Protein AF-A0A7S3SZ13-F1 (afdb_monomer_lite)

Radius of gyration: 24.88 Å; chains: 1; bounding box: 50×28×84 Å

pLDDT: mean 86.78, std 11.34, range [55.22, 98.06]

Structure (mmCIF, N/CA/C/O backbone):
data_AF-A0A7S3SZ13-F1
#
_entry.id   AF-A0A7S3SZ13-F1
#
loop_
_atom_site.group_PDB
_atom_site.id
_atom_site.type_symbol
_atom_site.label_atom_id
_atom_site.label_alt_id
_atom_site.label_comp_id
_atom_site.label_asym_id
_atom_site.label_entity_id
_atom_site.label_seq_id
_atom_site.pdbx_PDB_ins_code
_atom_site.Cartn_x
_atom_site.Cartn_y
_atom_site.Cartn_z
_atom_site.occupancy
_atom_site.B_iso_or_equiv
_atom_site.auth_seq_id
_atom_site.auth_comp_id
_atom_site.auth_asym_id
_atom_site.auth_atom_id
_atom_site.pdbx_PDB_model_num
ATOM 1 N N . ARG A 1 1 ? -14.659 -17.141 27.350 1.00 55.22 1 ARG A N 1
ATOM 2 C CA . ARG A 1 1 ? -16.017 -17.234 26.754 1.00 55.22 1 ARG A CA 1
ATOM 3 C C . ARG A 1 1 ? -16.593 -15.845 26.481 1.00 55.22 1 ARG A C 1
ATOM 5 O O . ARG A 1 1 ? -16.860 -15.577 25.324 1.00 55.22 1 ARG A O 1
ATOM 12 N N . ILE A 1 2 ? -16.650 -14.942 27.471 1.00 61.38 2 ILE A N 1
ATOM 13 C CA . ILE A 1 2 ? -17.098 -13.542 27.283 1.00 61.38 2 ILE A CA 1
ATOM 14 C C . ILE A 1 2 ? -16.251 -12.805 26.227 1.00 61.38 2 ILE A C 1
ATOM 16 O O . ILE A 1 2 ? -16.799 -12.402 25.212 1.00 61.38 2 ILE A O 1
ATOM 20 N N . MET A 1 3 ? -14.914 -12.786 26.357 1.00 68.88 3 MET A N 1
ATOM 21 C CA . MET A 1 3 ? -14.027 -12.167 25.346 1.00 68.88 3 MET A CA 1
ATOM 22 C C . MET A 1 3 ? -14.211 -12.717 23.921 1.00 68.88 3 MET A C 1
ATOM 24 O O . MET A 1 3 ? -14.056 -11.978 22.958 1.00 68.88 3 MET A O 1
ATOM 28 N N . LEU A 1 4 ? -14.554 -14.002 23.779 1.00 70.50 4 LEU A N 1
ATOM 29 C CA . LEU A 1 4 ? -14.712 -14.665 22.479 1.00 70.50 4 LEU A CA 1
ATOM 30 C C . LEU A 1 4 ? -16.060 -14.294 21.835 1.00 70.50 4 LEU A C 1
ATOM 32 O O . LEU A 1 4 ? -16.103 -14.002 20.646 1.00 70.50 4 LEU A O 1
ATOM 36 N N . ASN A 1 5 ? -17.130 -14.194 22.633 1.00 63.34 5 ASN A N 1
ATOM 37 C CA . ASN A 1 5 ? -18.426 -13.677 22.183 1.00 63.34 5 ASN A CA 1
ATOM 38 C C . ASN A 1 5 ? -18.353 -12.180 21.821 1.00 63.34 5 ASN A C 1
ATOM 40 O O . ASN A 1 5 ? -18.920 -11.774 20.809 1.00 63.34 5 ASN A O 1
ATOM 44 N N . SER A 1 6 ? -17.599 -11.376 22.579 1.00 63.09 6 SER A N 1
ATOM 45 C CA . SER A 1 6 ? -17.339 -9.960 22.264 1.00 63.09 6 SER A CA 1
ATOM 46 C C . SER A 1 6 ? -16.515 -9.784 20.977 1.00 63.09 6 SER A C 1
ATOM 48 O O . SER A 1 6 ? -16.775 -8.873 20.187 1.00 63.09 6 SER A O 1
ATOM 50 N N . LEU A 1 7 ? -15.559 -10.688 20.724 1.00 68.19 7 LEU A N 1
ATOM 51 C CA . LEU A 1 7 ? -14.802 -10.760 19.469 1.00 68.19 7 LEU A CA 1
ATOM 52 C C . LEU A 1 7 ? -15.724 -11.071 18.289 1.00 68.19 7 LEU A C 1
ATOM 54 O O . LEU A 1 7 ? -15.735 -10.316 17.320 1.00 68.19 7 LEU A O 1
ATOM 58 N N . LEU A 1 8 ? -16.542 -12.124 18.396 1.00 67.69 8 LEU A N 1
ATOM 59 C CA . LEU A 1 8 ? -17.483 -12.536 17.350 1.00 67.69 8 LEU A CA 1
ATOM 60 C C . LEU A 1 8 ? -18.484 -11.423 16.997 1.00 67.69 8 LEU A C 1
ATOM 62 O O . LEU A 1 8 ? -18.753 -11.206 15.818 1.00 67.69 8 LEU A O 1
ATOM 66 N N . GLY A 1 9 ? -18.961 -10.657 17.985 1.00 68.31 9 GLY A N 1
ATOM 67 C CA . GLY A 1 9 ? -19.819 -9.488 17.749 1.00 68.31 9 GLY A CA 1
ATOM 68 C C . GLY A 1 9 ? -19.130 -8.343 16.989 1.00 68.31 9 GLY A C 1
ATOM 69 O O . GLY A 1 9 ? -19.782 -7.590 16.267 1.00 68.31 9 GLY A O 1
ATOM 70 N N . SER A 1 10 ? -17.804 -8.232 17.094 1.00 70.44 10 SER A N 1
ATOM 71 C CA . SER A 1 10 ? -17.006 -7.174 16.454 1.00 70.44 10 SER A CA 1
ATOM 72 C C . SER A 1 10 ? -16.482 -7.552 15.060 1.00 70.44 10 SER A C 1
ATOM 74 O O . SER A 1 10 ? -16.081 -6.666 14.296 1.00 70.44 10 SER A O 1
ATOM 76 N N . ILE A 1 11 ? -16.520 -8.840 14.690 1.00 73.44 11 ILE A N 1
ATOM 77 C CA . ILE A 1 11 ? -16.042 -9.344 13.390 1.00 73.44 11 ILE A CA 1
ATOM 78 C C . ILE A 1 11 ? -16.759 -8.668 12.224 1.00 73.44 11 ILE A C 1
ATOM 80 O O . ILE A 1 11 ? -16.106 -8.303 11.253 1.00 73.44 11 ILE A O 1
ATOM 84 N N . SER A 1 12 ? -18.068 -8.426 12.321 1.00 74.94 12 SER A N 1
ATOM 85 C CA . SER A 1 12 ? -18.824 -7.771 11.245 1.00 74.94 12 SER A CA 1
ATOM 86 C C . SER A 1 12 ? -18.283 -6.373 10.935 1.00 74.94 12 SER A C 1
ATOM 88 O O . SER A 1 12 ? -18.156 -5.998 9.776 1.00 74.94 12 SER A O 1
ATOM 90 N N . SER A 1 13 ? -17.899 -5.605 11.959 1.00 74.81 13 SER A N 1
ATOM 91 C CA . SER A 1 13 ? -17.266 -4.298 11.752 1.00 74.81 13 SER A CA 1
ATOM 92 C C . SER A 1 13 ? -15.817 -4.384 11.283 1.00 74.81 13 SER A C 1
ATOM 94 O O . SER A 1 13 ? -15.406 -3.577 10.454 1.00 74.81 13 SER A O 1
ATOM 96 N N . LEU A 1 14 ? -15.059 -5.373 11.765 1.00 76.38 14 LEU A N 1
ATOM 97 C CA . LEU A 1 14 ? -13.701 -5.648 11.292 1.00 76.38 14 LEU A CA 1
ATOM 98 C C . LEU A 1 14 ? -13.700 -6.010 9.807 1.00 76.38 14 LEU A C 1
ATOM 100 O O . LEU A 1 14 ? -12.850 -5.539 9.061 1.00 76.38 14 LEU A O 1
ATOM 104 N N . PHE A 1 15 ? -14.681 -6.794 9.375 1.00 83.06 15 PHE A N 1
ATOM 105 C CA . PHE A 1 15 ? -14.831 -7.213 7.993 1.00 83.06 15 PHE A CA 1
ATOM 106 C C . PHE A 1 15 ? -15.007 -6.016 7.051 1.00 83.06 15 PHE A C 1
ATOM 108 O O . PHE A 1 15 ? -14.262 -5.888 6.082 1.00 83.06 15 PHE A O 1
ATOM 115 N N . TRP A 1 16 ? -15.910 -5.082 7.371 1.00 87.06 16 TRP A N 1
ATOM 116 C CA . TRP A 1 16 ? -16.094 -3.863 6.571 1.00 87.06 16 TRP A CA 1
ATOM 117 C C . TRP A 1 16 ? -14.856 -2.963 6.555 1.00 87.06 16 TRP A C 1
ATOM 119 O O . TRP A 1 16 ? -14.501 -2.415 5.512 1.00 87.06 16 TRP A O 1
ATOM 129 N N . SER A 1 17 ? -14.161 -2.857 7.686 1.00 84.00 17 SER A N 1
ATOM 130 C CA . SER A 1 17 ? -12.892 -2.137 7.783 1.00 84.00 17 SER A CA 1
ATOM 131 C C . SER A 1 17 ? -11.794 -2.747 6.901 1.00 84.00 17 SER A C 1
ATOM 133 O O . SER A 1 17 ? -11.081 -2.018 6.212 1.00 84.00 17 SER A O 1
ATOM 135 N N . ILE A 1 18 ? -11.678 -4.079 6.872 1.00 86.38 18 ILE A N 1
ATOM 136 C CA . ILE A 1 18 ? -10.745 -4.793 5.989 1.00 86.38 18 ILE A CA 1
ATOM 137 C C . ILE A 1 18 ? -11.118 -4.571 4.521 1.00 86.38 18 ILE A C 1
ATOM 139 O O . ILE A 1 18 ? -10.230 -4.333 3.707 1.00 86.38 18 ILE A O 1
ATOM 143 N N . ILE A 1 19 ? -12.410 -4.598 4.174 1.00 91.12 19 ILE A N 1
ATOM 144 C CA . ILE A 1 19 ? -12.868 -4.300 2.809 1.00 91.12 19 ILE A CA 1
ATOM 145 C C . ILE A 1 19 ? -12.452 -2.886 2.396 1.00 91.12 19 ILE A C 1
ATOM 147 O O . ILE A 1 19 ? -11.912 -2.707 1.307 1.00 91.12 19 ILE A O 1
ATOM 151 N N . MET A 1 20 ? -12.656 -1.884 3.256 1.00 89.81 20 MET A N 1
ATOM 152 C CA . MET A 1 20 ? -12.212 -0.515 2.973 1.00 89.81 20 MET A CA 1
ATOM 153 C C . MET A 1 20 ? -10.697 -0.430 2.762 1.00 89.81 20 MET A C 1
ATOM 155 O O . MET A 1 20 ? -10.251 0.226 1.823 1.00 89.81 20 MET A O 1
ATOM 159 N N . LEU A 1 21 ? -9.908 -1.125 3.586 1.00 90.56 21 LEU A N 1
ATOM 160 C CA . LEU A 1 21 ? -8.456 -1.188 3.418 1.00 90.56 21 LEU A CA 1
ATOM 161 C C . LEU A 1 21 ? -8.071 -1.837 2.078 1.00 90.56 21 LEU A C 1
ATOM 163 O O . LEU A 1 21 ? -7.251 -1.292 1.341 1.00 90.56 21 LEU A O 1
ATOM 167 N N . ALA A 1 22 ? -8.709 -2.957 1.730 1.00 92.38 22 ALA A N 1
ATOM 168 C CA . ALA A 1 22 ? -8.484 -3.660 0.471 1.00 92.38 22 ALA A CA 1
ATOM 169 C C . ALA A 1 22 ? -8.830 -2.789 -0.747 1.00 92.38 22 ALA A C 1
ATOM 171 O O . ALA A 1 22 ? -8.086 -2.787 -1.725 1.00 92.38 22 ALA A O 1
ATOM 172 N N . LEU A 1 23 ? -9.908 -2.000 -0.677 1.00 94.81 23 LEU A N 1
ATOM 173 C CA . LEU A 1 23 ? -10.277 -1.050 -1.731 1.00 94.81 23 LEU A CA 1
ATOM 174 C C . LEU A 1 23 ? -9.222 0.041 -1.920 1.00 94.81 23 LEU A C 1
ATOM 176 O O . LEU A 1 23 ? -8.894 0.382 -3.053 1.00 94.81 23 LEU A O 1
ATOM 180 N N . ILE A 1 24 ? -8.656 0.569 -0.835 1.00 93.94 24 ILE A N 1
ATOM 181 C CA . ILE A 1 24 ? -7.588 1.567 -0.940 1.00 93.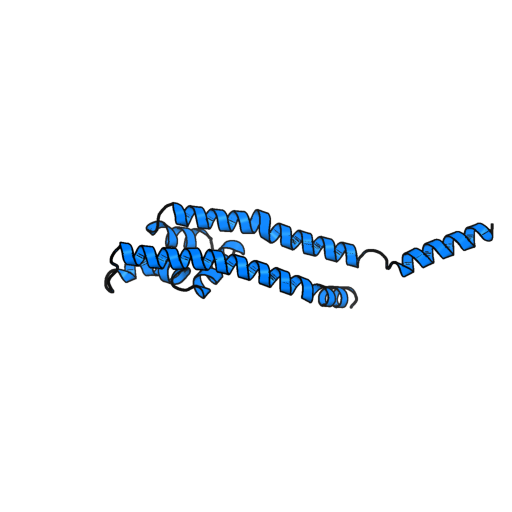94 24 ILE A CA 1
ATOM 182 C C . ILE A 1 24 ? -6.354 0.948 -1.598 1.00 93.94 24 ILE A C 1
ATOM 184 O O . ILE A 1 24 ? -5.779 1.542 -2.508 1.00 93.94 24 ILE A O 1
ATOM 188 N N . PHE A 1 25 ? -5.982 -0.268 -1.203 1.00 96.12 25 PHE A N 1
ATOM 189 C CA . PHE A 1 25 ? -4.825 -0.954 -1.779 1.00 96.12 25 PHE A CA 1
ATOM 190 C C . PHE A 1 25 ? -5.059 -1.253 -3.261 1.00 96.12 25 PHE A C 1
ATOM 192 O O . PHE A 1 25 ? -4.151 -1.085 -4.069 1.00 96.12 25 PHE A O 1
ATOM 199 N N . TYR A 1 26 ? -6.289 -1.617 -3.628 1.00 97.31 26 TYR A N 1
ATOM 200 C CA . TYR A 1 26 ? -6.715 -1.798 -5.012 1.00 97.31 26 TYR A CA 1
ATOM 201 C C . TYR A 1 26 ? -6.588 -0.516 -5.841 1.00 97.31 26 TYR A C 1
ATOM 203 O O . TYR A 1 26 ? -6.039 -0.564 -6.938 1.00 97.31 26 TYR A O 1
ATOM 211 N N . ILE A 1 27 ? -7.017 0.637 -5.314 1.00 97.44 27 ILE A N 1
ATOM 212 C CA . ILE A 1 27 ? -6.903 1.927 -6.012 1.00 97.44 27 ILE A CA 1
ATOM 213 C C . ILE A 1 27 ? -5.435 2.276 -6.281 1.00 97.44 27 ILE A C 1
ATOM 215 O O . ILE A 1 27 ? -5.081 2.587 -7.416 1.00 97.44 27 ILE A O 1
ATOM 219 N N . PHE A 1 28 ? -4.563 2.190 -5.272 1.00 97.38 28 PHE A N 1
ATOM 220 C CA . PHE A 1 28 ? -3.132 2.446 -5.475 1.00 97.38 28 PHE A CA 1
ATOM 221 C C . PHE A 1 28 ? -2.496 1.412 -6.411 1.00 97.38 28 PHE A C 1
ATOM 223 O O . PHE A 1 28 ? -1.735 1.783 -7.302 1.00 97.38 28 PHE A O 1
ATOM 230 N N . GLY A 1 29 ? -2.847 0.132 -6.262 1.00 98.00 29 GLY A N 1
ATOM 231 C CA . GLY A 1 29 ? -2.381 -0.942 -7.137 1.00 98.00 29 GLY A CA 1
ATOM 232 C C . GLY A 1 29 ? -2.737 -0.690 -8.602 1.00 98.00 29 GLY A C 1
ATOM 233 O O . GLY A 1 29 ? -1.873 -0.810 -9.466 1.00 98.00 29 GLY A O 1
ATOM 234 N N . LEU A 1 30 ? -3.970 -0.255 -8.882 1.00 98.06 30 LEU A N 1
ATOM 235 C CA . LEU A 1 30 ? -4.398 0.146 -10.224 1.00 98.06 30 LEU A CA 1
ATOM 236 C C . LEU A 1 30 ? -3.568 1.304 -10.779 1.00 98.06 30 LEU A C 1
ATOM 238 O O . LEU A 1 30 ? -3.159 1.243 -11.936 1.00 98.06 30 LEU A O 1
ATOM 242 N N . VAL A 1 31 ? -3.295 2.334 -9.972 1.00 98.00 31 VAL A N 1
ATOM 243 C CA . VAL A 1 31 ? -2.475 3.479 -10.400 1.00 98.00 31 VAL A CA 1
ATOM 244 C C . VAL A 1 31 ? -1.072 3.025 -10.808 1.00 98.00 31 VAL A C 1
ATOM 246 O O . VAL A 1 31 ? -0.581 3.450 -11.854 1.00 98.00 31 VAL A O 1
ATOM 249 N N . PHE A 1 32 ? -0.442 2.130 -10.040 1.00 97.94 32 PHE A N 1
ATOM 250 C CA . PHE A 1 32 ? 0.867 1.581 -10.405 1.00 97.94 32 PHE A CA 1
ATOM 251 C C . PHE A 1 32 ? 0.808 0.739 -11.678 1.00 97.94 32 PHE A C 1
ATOM 253 O O . PHE A 1 32 ? 1.593 0.987 -12.586 1.00 97.94 32 PHE A O 1
ATOM 260 N N . VAL A 1 33 ? -0.141 -0.195 -11.792 1.00 97.75 33 VAL A N 1
ATOM 261 C CA . VAL A 1 33 ? -0.277 -1.057 -12.982 1.00 97.75 33 VAL A CA 1
ATOM 262 C C . VAL A 1 33 ? -0.543 -0.235 -14.240 1.00 97.75 33 VAL A C 1
ATOM 264 O O . VAL A 1 33 ? 0.064 -0.474 -15.283 1.00 97.75 33 VAL A O 1
ATOM 267 N N . GLN A 1 34 ? -1.413 0.771 -14.153 1.00 96.94 34 GLN A N 1
ATOM 268 C CA . GLN A 1 34 ? -1.666 1.681 -15.266 1.00 96.94 34 GLN A CA 1
ATOM 269 C C . GLN A 1 34 ? -0.415 2.500 -15.608 1.00 96.94 34 GLN A C 1
ATOM 271 O O . GLN A 1 34 ? -0.120 2.718 -16.784 1.00 96.94 34 GLN A O 1
ATOM 276 N N . GLY A 1 35 ? 0.347 2.916 -14.596 1.00 95.94 35 GLY A N 1
ATOM 277 C CA . GLY A 1 35 ? 1.647 3.546 -14.779 1.00 95.94 35 GLY A CA 1
ATOM 278 C C . GLY A 1 35 ? 2.633 2.651 -15.526 1.00 95.94 35 GLY A C 1
ATOM 279 O O . GLY A 1 35 ? 3.259 3.114 -16.476 1.00 95.94 35 GLY A O 1
ATOM 280 N N . VAL A 1 36 ? 2.734 1.375 -15.141 1.00 95.31 36 VAL A N 1
ATOM 281 C CA . VAL A 1 36 ? 3.604 0.378 -15.783 1.00 95.31 36 VAL A CA 1
ATOM 282 C C . VAL A 1 36 ? 3.199 0.171 -17.234 1.00 95.31 36 VAL A C 1
ATOM 284 O O . VAL A 1 36 ? 4.045 0.247 -18.120 1.00 95.31 36 VAL A O 1
ATOM 287 N N . ALA A 1 37 ? 1.904 -0.013 -17.498 1.00 93.62 37 ALA A N 1
ATOM 288 C CA . ALA A 1 37 ? 1.395 -0.165 -18.857 1.00 93.62 37 ALA A CA 1
ATOM 289 C C . ALA A 1 37 ? 1.768 1.042 -19.736 1.00 93.62 37 ALA A C 1
ATOM 291 O O . ALA A 1 37 ? 2.293 0.873 -20.835 1.00 93.62 37 ALA A O 1
ATOM 292 N N . ASN A 1 38 ? 1.567 2.264 -19.233 1.00 93.94 38 ASN A N 1
ATOM 293 C CA . ASN A 1 38 ? 1.922 3.487 -19.954 1.00 93.94 38 ASN A CA 1
ATOM 294 C C . ASN A 1 38 ? 3.436 3.632 -20.168 1.00 93.94 38 ASN A C 1
ATOM 296 O O . ASN A 1 38 ? 3.865 4.078 -21.232 1.00 93.94 38 ASN A O 1
ATOM 300 N N . PHE A 1 39 ? 4.240 3.268 -19.167 1.00 92.62 39 PHE A N 1
ATOM 301 C CA . PHE A 1 39 ? 5.698 3.296 -19.239 1.00 92.62 39 PHE A CA 1
ATOM 302 C C . PHE A 1 39 ? 6.219 2.353 -20.333 1.00 92.62 39 PHE A C 1
ATOM 304 O O . PHE A 1 39 ? 6.957 2.793 -21.212 1.00 92.62 39 PHE A O 1
ATOM 311 N N . LEU A 1 40 ? 5.747 1.103 -20.354 1.00 90.50 40 LEU A N 1
ATOM 312 C CA . LEU A 1 40 ? 6.156 0.104 -21.348 1.00 90.50 40 LEU A CA 1
ATOM 313 C C . LEU A 1 40 ? 5.756 0.494 -22.777 1.00 90.50 40 LEU A C 1
ATOM 315 O O . LEU A 1 40 ? 6.529 0.289 -23.711 1.00 90.50 40 LEU A O 1
ATOM 319 N N . ILE A 1 41 ? 4.573 1.096 -22.950 1.00 90.25 41 ILE A N 1
ATOM 320 C CA . ILE A 1 41 ? 4.129 1.625 -24.249 1.00 90.25 41 ILE A CA 1
ATOM 321 C C . ILE A 1 41 ? 5.061 2.747 -24.724 1.00 90.25 41 ILE A C 1
ATOM 323 O O . ILE A 1 41 ? 5.405 2.799 -25.903 1.00 90.25 41 ILE A O 1
ATOM 327 N N . LYS A 1 42 ? 5.469 3.649 -23.822 1.00 88.88 42 LYS A N 1
ATOM 328 C CA . LYS A 1 42 ? 6.306 4.808 -24.157 1.00 88.88 42 LYS A CA 1
ATOM 329 C C . LYS A 1 42 ? 7.738 4.416 -24.527 1.00 88.88 42 LYS A C 1
ATOM 331 O O . LYS A 1 42 ? 8.280 4.993 -25.464 1.00 88.88 42 LYS A O 1
ATOM 336 N N . GLU A 1 43 ? 8.323 3.456 -23.817 1.00 85.44 43 GLU A N 1
ATOM 337 C CA . GLU A 1 43 ? 9.668 2.934 -24.110 1.00 85.44 43 GLU A CA 1
ATOM 338 C C . GLU A 1 43 ? 9.699 2.033 -25.358 1.00 85.44 43 GLU A C 1
ATOM 340 O O . GLU A 1 43 ? 10.766 1.653 -25.828 1.00 85.44 43 GLU A O 1
ATOM 345 N N . GLY A 1 44 ? 8.538 1.697 -25.936 1.00 79.38 44 GLY A N 1
ATOM 346 C CA . GLY A 1 44 ? 8.468 0.818 -27.102 1.00 79.38 44 GLY A CA 1
ATOM 347 C C . GLY A 1 44 ? 8.948 -0.597 -26.786 1.00 79.38 44 GLY A C 1
ATOM 348 O O . GLY A 1 44 ? 9.558 -1.237 -27.642 1.00 79.38 44 GLY A O 1
ATOM 349 N N . ALA A 1 45 ? 8.698 -1.067 -25.557 1.00 71.69 45 ALA A N 1
ATOM 350 C CA . ALA A 1 45 ? 9.204 -2.341 -25.068 1.00 71.69 45 ALA A CA 1
ATOM 351 C C . ALA A 1 45 ? 8.822 -3.488 -26.021 1.00 71.69 45 ALA A C 1
ATOM 353 O O . ALA A 1 45 ? 7.645 -3.744 -26.285 1.00 71.69 45 ALA A O 1
ATOM 354 N N . THR A 1 46 ? 9.835 -4.181 -26.541 1.00 68.50 46 THR A N 1
ATOM 355 C CA . THR A 1 46 ? 9.675 -5.382 -27.371 1.00 68.50 46 THR A CA 1
ATOM 356 C C . THR A 1 46 ? 9.976 -6.615 -26.528 1.00 68.50 46 THR A C 1
ATOM 358 O O . THR A 1 46 ? 10.555 -6.496 -25.453 1.00 68.50 46 THR A O 1
ATOM 361 N N . HIS A 1 47 ? 9.625 -7.816 -26.999 1.00 61.31 47 HIS A N 1
ATOM 362 C CA . HIS A 1 47 ? 9.894 -9.064 -26.267 1.00 61.31 47 HIS A CA 1
ATOM 363 C C . HIS A 1 47 ? 11.365 -9.246 -25.835 1.00 61.31 47 HIS A C 1
ATOM 365 O O . HIS A 1 47 ? 11.606 -9.962 -24.868 1.00 61.31 47 HIS A O 1
ATOM 371 N N . GLU A 1 48 ? 12.326 -8.591 -26.497 1.00 58.75 48 GLU A N 1
ATOM 372 C CA . GLU A 1 48 ? 13.752 -8.641 -26.145 1.00 58.75 48 GLU A CA 1
ATOM 373 C C . GLU A 1 48 ? 14.128 -7.735 -24.957 1.00 58.75 48 GLU A C 1
ATOM 375 O O . GLU A 1 48 ? 15.052 -8.067 -24.221 1.00 58.75 48 GLU A O 1
ATOM 380 N N . THR A 1 49 ? 13.397 -6.640 -24.713 1.00 64.94 49 THR A N 1
ATOM 381 C CA . THR A 1 49 ? 13.668 -5.688 -23.614 1.00 64.94 49 THR A CA 1
ATOM 382 C C . THR A 1 49 ? 12.810 -5.944 -22.374 1.00 64.94 49 THR A C 1
ATOM 384 O O . THR A 1 49 ? 13.017 -5.318 -21.340 1.00 64.94 49 THR A O 1
ATOM 387 N N . VAL A 1 50 ? 11.843 -6.871 -22.439 1.00 64.19 50 VAL A N 1
ATOM 388 C CA . VAL A 1 50 ? 10.972 -7.217 -21.295 1.00 64.19 50 VAL A CA 1
ATOM 389 C C . VAL A 1 50 ? 11.784 -7.704 -20.091 1.00 64.19 50 VAL A C 1
ATOM 391 O O . VAL A 1 50 ? 11.437 -7.356 -18.966 1.00 64.19 50 VAL A O 1
ATOM 394 N N . GLY A 1 51 ? 12.894 -8.413 -20.332 1.00 71.31 51 GLY A N 1
ATOM 395 C CA . GLY A 1 51 ? 13.781 -8.904 -19.272 1.00 71.31 51 GLY A CA 1
ATOM 396 C C . GLY A 1 51 ? 14.418 -7.798 -18.422 1.00 71.31 51 GLY A C 1
ATOM 397 O O . GLY A 1 51 ? 14.765 -8.035 -17.269 1.00 71.31 51 GLY A O 1
ATOM 398 N N . GLU A 1 52 ? 14.526 -6.570 -18.943 1.00 79.75 52 GLU A N 1
ATOM 399 C CA . GLU A 1 52 ? 15.036 -5.417 -18.183 1.00 79.75 52 GLU A CA 1
ATOM 400 C C . GLU A 1 52 ? 14.040 -4.933 -17.115 1.00 79.75 52 GLU A C 1
ATOM 402 O O . GLU A 1 52 ? 14.427 -4.263 -16.159 1.00 79.75 52 GLU A O 1
ATOM 407 N N . TYR A 1 53 ? 12.761 -5.301 -17.250 1.00 88.25 53 TYR A N 1
ATOM 408 C CA . TYR A 1 53 ? 11.669 -4.888 -16.368 1.00 88.25 53 TYR A CA 1
ATOM 409 C C . TYR A 1 53 ? 10.997 -6.072 -15.661 1.00 88.25 53 TYR A C 1
ATOM 411 O O . TYR A 1 53 ? 9.865 -5.942 -15.187 1.00 88.25 53 TYR A O 1
ATOM 419 N N . ASP A 1 54 ? 11.674 -7.219 -15.562 1.00 90.38 54 ASP A N 1
ATOM 420 C CA . ASP A 1 54 ? 11.119 -8.431 -14.950 1.00 90.38 54 ASP A CA 1
ATOM 421 C C . ASP A 1 54 ? 10.683 -8.197 -13.497 1.00 90.38 54 ASP A C 1
ATOM 423 O O . ASP A 1 54 ? 9.589 -8.606 -13.111 1.00 90.38 54 ASP A O 1
ATOM 427 N N . GLU A 1 55 ? 11.479 -7.479 -12.698 1.00 92.19 55 GLU A N 1
ATOM 428 C CA . GLU A 1 55 ? 11.120 -7.145 -11.312 1.00 92.19 55 GLU A CA 1
ATOM 429 C C . GLU A 1 55 ? 9.912 -6.201 -11.243 1.00 92.19 55 GLU A C 1
ATOM 431 O O . GLU A 1 55 ? 8.990 -6.403 -10.444 1.00 92.19 55 GLU A O 1
ATOM 436 N N . LEU A 1 56 ? 9.864 -5.206 -12.134 1.00 94.69 56 LEU A N 1
ATOM 437 C CA . LEU A 1 56 ? 8.734 -4.288 -12.237 1.00 94.69 56 LEU A CA 1
ATOM 438 C C . LEU A 1 56 ? 7.445 -5.042 -12.588 1.00 94.69 56 LEU A C 1
ATOM 440 O O . LEU A 1 56 ? 6.409 -4.829 -11.960 1.00 94.69 56 LEU A O 1
ATOM 444 N N . LEU A 1 57 ? 7.501 -5.960 -13.552 1.00 94.38 57 LEU A N 1
ATOM 445 C CA . LEU A 1 57 ? 6.366 -6.781 -13.977 1.00 94.38 57 LEU A CA 1
ATOM 446 C C . LEU A 1 57 ? 5.986 -7.853 -12.946 1.00 94.38 57 LEU A C 1
ATOM 448 O O . LEU A 1 57 ? 4.803 -8.181 -12.798 1.00 94.38 57 LEU A O 1
ATOM 452 N N . ALA A 1 58 ? 6.957 -8.381 -12.202 1.00 95.31 58 ALA A N 1
ATOM 453 C CA . ALA A 1 58 ? 6.717 -9.328 -11.122 1.00 95.31 58 ALA A CA 1
ATOM 454 C C . ALA A 1 58 ? 5.871 -8.697 -10.009 1.00 95.31 58 ALA A C 1
ATOM 456 O O . ALA A 1 58 ? 4.953 -9.344 -9.501 1.00 95.31 58 ALA A O 1
ATOM 457 N N . HIS A 1 59 ? 6.126 -7.429 -9.681 1.00 96.88 59 HIS A N 1
ATOM 458 C CA . HIS A 1 59 ? 5.437 -6.727 -8.599 1.00 96.88 59 HIS A CA 1
ATOM 459 C C . HIS A 1 59 ? 4.220 -5.919 -9.054 1.00 96.88 59 HIS A C 1
ATOM 461 O O . HIS A 1 59 ? 3.194 -5.932 -8.378 1.00 96.88 59 HIS A O 1
ATOM 467 N N . PHE A 1 60 ? 4.300 -5.257 -10.207 1.00 97.19 60 PHE A N 1
ATOM 468 C CA . PHE A 1 60 ? 3.322 -4.267 -10.671 1.00 97.19 60 PHE A CA 1
ATOM 469 C C . PHE A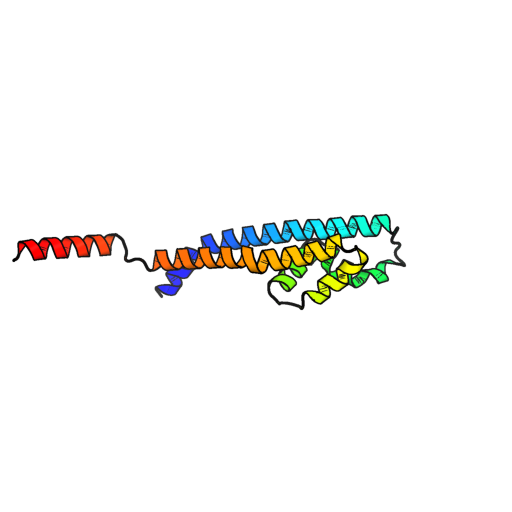 1 60 ? 2.789 -4.539 -12.086 1.00 97.19 60 PHE A C 1
ATOM 471 O O . PHE A 1 60 ? 2.123 -3.686 -12.666 1.00 97.19 60 PHE A O 1
ATOM 478 N N . GLY A 1 61 ? 3.034 -5.728 -12.649 1.00 94.56 61 GLY A N 1
ATOM 479 C CA . GLY A 1 61 ? 2.515 -6.105 -13.971 1.00 94.56 61 GLY A CA 1
ATOM 480 C C . GLY A 1 61 ? 1.038 -6.520 -13.981 1.00 94.56 61 GLY A C 1
ATOM 481 O O . GLY A 1 61 ? 0.398 -6.491 -15.027 1.00 94.56 61 GLY A O 1
ATOM 482 N N . GLN A 1 62 ? 0.481 -6.908 -12.830 1.00 95.75 62 GLN A N 1
ATOM 483 C CA . GLN A 1 62 ? -0.928 -7.288 -12.672 1.00 95.75 62 GLN A CA 1
ATOM 484 C C . GLN A 1 62 ? -1.498 -6.668 -11.399 1.00 95.75 62 GLN A C 1
ATOM 486 O O . GLN A 1 62 ? -0.772 -6.441 -10.428 1.00 95.75 62 GLN A O 1
ATOM 491 N N . VAL A 1 63 ? -2.804 -6.400 -11.393 1.00 97.06 63 VAL A N 1
ATOM 492 C CA . VAL A 1 63 ? -3.457 -5.678 -10.292 1.00 97.06 63 VAL A CA 1
ATOM 493 C C . VAL A 1 63 ? -3.410 -6.473 -8.998 1.00 97.06 63 VAL A C 1
ATOM 495 O O . VAL A 1 63 ? -3.092 -5.898 -7.959 1.00 97.06 63 VAL A O 1
ATOM 498 N N . GLU A 1 64 ? -3.636 -7.788 -9.031 1.00 96.56 64 GLU A N 1
ATOM 499 C CA . GLU A 1 64 ? -3.543 -8.597 -7.815 1.00 96.56 64 GLU A CA 1
ATOM 500 C C . GLU A 1 64 ? -2.119 -8.622 -7.243 1.00 96.56 64 GLU A C 1
ATOM 502 O O . GLU A 1 64 ? -1.943 -8.522 -6.027 1.00 96.56 64 GLU A O 1
ATOM 507 N N . ARG A 1 65 ? -1.096 -8.658 -8.108 1.00 96.94 65 ARG A N 1
ATOM 508 C CA . ARG A 1 65 ? 0.317 -8.610 -7.696 1.00 96.94 65 ARG A CA 1
ATOM 509 C C . ARG A 1 65 ? 0.695 -7.254 -7.115 1.00 96.94 65 ARG A C 1
ATOM 511 O O . ARG A 1 65 ? 1.392 -7.212 -6.102 1.00 96.94 65 ARG A O 1
ATOM 518 N N . ALA A 1 66 ? 0.189 -6.168 -7.697 1.00 98.00 66 ALA A N 1
ATOM 519 C CA . ALA A 1 66 ? 0.413 -4.819 -7.192 1.00 98.00 66 ALA A CA 1
ATOM 520 C C . ALA A 1 66 ? -0.209 -4.655 -5.802 1.00 98.00 66 ALA A C 1
ATOM 522 O O . ALA A 1 66 ? 0.468 -4.231 -4.870 1.00 98.00 66 ALA A O 1
ATOM 523 N N . VAL A 1 67 ? -1.465 -5.077 -5.626 1.00 97.88 67 VAL A N 1
ATOM 524 C CA . VAL A 1 67 ? -2.143 -5.069 -4.320 1.00 97.88 67 VAL A CA 1
ATOM 525 C C . VAL A 1 67 ? -1.371 -5.893 -3.290 1.00 97.88 67 VAL A C 1
ATOM 527 O O . VAL A 1 67 ? -1.172 -5.436 -2.164 1.00 97.88 67 VAL A O 1
ATOM 530 N N . PHE A 1 68 ? -0.895 -7.081 -3.668 1.00 97.31 68 PHE A N 1
ATOM 531 C CA . PHE A 1 68 ? -0.121 -7.936 -2.771 1.00 97.31 68 PHE A CA 1
ATOM 532 C C . PHE A 1 68 ? 1.244 -7.328 -2.415 1.00 97.31 68 PHE A C 1
ATOM 534 O O . PHE A 1 68 ? 1.645 -7.355 -1.253 1.00 97.31 68 PHE A O 1
ATOM 541 N N . SER A 1 69 ? 1.927 -6.707 -3.377 1.00 97.69 69 SER A N 1
ATOM 542 C CA . SER A 1 69 ? 3.196 -5.997 -3.167 1.00 97.69 69 SER A CA 1
ATOM 543 C C . SER A 1 69 ? 3.030 -4.813 -2.215 1.00 97.69 69 SER A C 1
ATOM 545 O O . SER A 1 69 ? 3.787 -4.675 -1.256 1.00 97.69 69 SER A O 1
ATOM 547 N N . LEU A 1 70 ? 1.979 -4.012 -2.403 1.00 97.56 70 LEU A N 1
ATOM 548 C CA . LEU A 1 70 ? 1.625 -2.916 -1.500 1.00 97.56 70 LEU A CA 1
ATOM 549 C C . LEU A 1 70 ? 1.277 -3.422 -0.093 1.00 97.56 70 LEU A C 1
ATOM 551 O O . LEU A 1 70 ? 1.692 -2.822 0.900 1.00 97.56 70 LEU A O 1
ATOM 555 N N . TYR A 1 71 ? 0.576 -4.554 0.008 1.00 96.06 71 TYR A N 1
ATOM 556 C CA . TYR A 1 71 ? 0.296 -5.194 1.290 1.00 96.06 71 TYR A CA 1
ATOM 557 C C . TYR A 1 71 ? 1.569 -5.656 1.999 1.00 96.06 71 TYR A C 1
ATOM 559 O O . TYR A 1 71 ? 1.750 -5.340 3.177 1.00 96.06 71 TYR A O 1
ATOM 567 N N . MET A 1 72 ? 2.480 -6.332 1.294 1.00 97.00 72 MET A N 1
ATOM 568 C CA . MET A 1 72 ? 3.780 -6.741 1.833 1.00 97.00 72 MET A CA 1
ATOM 569 C C . MET A 1 72 ? 4.612 -5.539 2.287 1.00 97.00 72 MET A C 1
ATOM 571 O O . MET A 1 72 ? 5.154 -5.569 3.391 1.00 97.00 72 MET A O 1
ATOM 575 N N . ALA A 1 73 ? 4.667 -4.470 1.487 1.00 96.25 73 ALA A N 1
ATOM 576 C CA . ALA A 1 73 ? 5.382 -3.243 1.832 1.00 96.2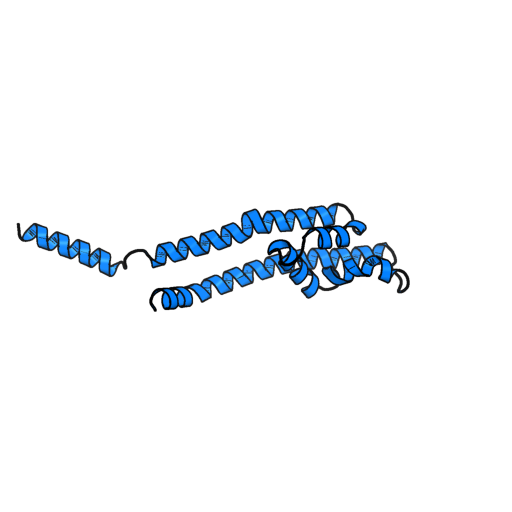5 73 ALA A CA 1
ATOM 577 C C . ALA A 1 73 ? 4.803 -2.568 3.086 1.00 96.25 73 ALA A C 1
ATOM 579 O O . ALA A 1 73 ? 5.545 -2.111 3.952 1.00 96.25 73 ALA A O 1
ATOM 580 N N . CYS A 1 74 ? 3.472 -2.521 3.203 1.00 94.75 74 CYS A N 1
ATOM 581 C CA . CYS A 1 74 ? 2.795 -1.884 4.328 1.00 94.75 74 CYS A CA 1
ATOM 582 C C . CYS A 1 74 ? 2.932 -2.684 5.631 1.00 94.75 74 CYS A C 1
ATOM 584 O O . CYS A 1 74 ? 3.094 -2.087 6.696 1.00 94.75 74 CYS A O 1
ATOM 586 N N . THR A 1 75 ? 2.830 -4.013 5.558 1.00 92.25 75 THR A N 1
ATOM 587 C CA . THR A 1 75 ? 2.779 -4.904 6.732 1.00 92.25 75 THR A CA 1
ATOM 588 C C . THR A 1 75 ? 4.141 -5.453 7.156 1.00 92.25 75 THR A C 1
ATOM 590 O O . THR A 1 75 ? 4.232 -6.113 8.187 1.00 92.25 75 THR A O 1
ATOM 593 N N . GLY A 1 76 ? 5.204 -5.178 6.392 1.00 90.94 76 GLY A N 1
ATOM 594 C CA . GLY A 1 76 ? 6.543 -5.710 6.656 1.00 90.94 76 GLY A CA 1
ATOM 595 C C . GLY A 1 76 ? 6.740 -7.153 6.184 1.00 90.94 76 GLY A C 1
ATOM 596 O O . GLY A 1 76 ? 7.654 -7.824 6.653 1.00 90.94 76 GLY A O 1
ATOM 597 N N . GLY A 1 77 ? 5.907 -7.639 5.257 1.00 94.81 77 GLY A N 1
ATOM 598 C CA . GLY A 1 77 ? 6.079 -8.954 4.629 1.00 94.81 77 GLY A CA 1
ATOM 599 C C . GLY A 1 77 ? 7.329 -9.043 3.744 1.00 94.81 77 GLY A C 1
ATOM 600 O O . GLY A 1 77 ? 7.884 -10.124 3.572 1.00 94.81 77 GLY A O 1
ATOM 601 N N . ASN A 1 78 ? 7.794 -7.908 3.214 1.00 95.56 78 ASN A N 1
ATOM 602 C CA . ASN A 1 78 ? 9.105 -7.760 2.586 1.00 95.56 78 ASN A CA 1
ATOM 603 C C . ASN 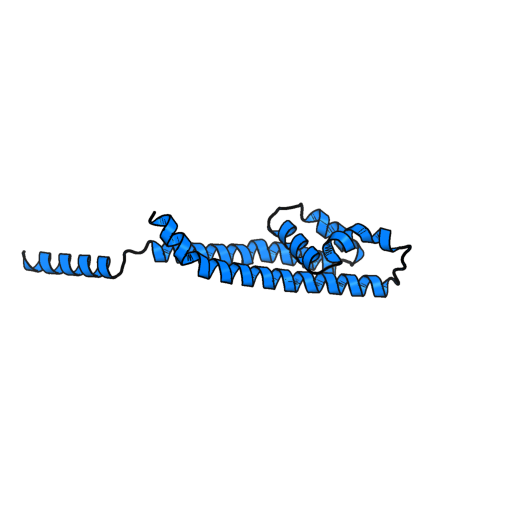A 1 78 ? 9.614 -6.321 2.790 1.00 95.56 78 ASN A C 1
ATOM 605 O O . ASN A 1 78 ? 8.834 -5.423 3.118 1.00 95.56 78 ASN A O 1
ATOM 609 N N . ASN A 1 79 ? 10.911 -6.087 2.590 1.00 95.81 79 ASN A N 1
ATOM 610 C CA . ASN A 1 79 ? 11.479 -4.748 2.664 1.00 95.81 79 ASN A CA 1
ATOM 611 C C . ASN A 1 79 ? 10.905 -3.879 1.538 1.00 95.81 79 ASN A C 1
ATOM 613 O O . ASN A 1 79 ? 10.964 -4.245 0.364 1.00 95.81 79 ASN A O 1
ATOM 617 N N . TRP A 1 80 ? 10.372 -2.711 1.901 1.00 96.00 80 TRP A N 1
ATOM 618 C CA . TRP A 1 80 ? 9.782 -1.781 0.946 1.00 96.00 80 TRP A CA 1
ATOM 619 C C . TRP A 1 80 ? 10.774 -1.314 -0.127 1.00 96.00 80 TRP A C 1
ATOM 621 O O . TRP A 1 80 ? 10.340 -0.946 -1.218 1.00 96.00 80 TRP A O 1
ATOM 631 N N . ILE A 1 81 ? 12.083 -1.375 0.160 1.00 96.75 81 ILE A N 1
ATOM 632 C CA . ILE A 1 81 ? 13.140 -1.020 -0.791 1.00 96.75 81 ILE A CA 1
ATOM 633 C C . ILE A 1 81 ? 13.075 -1.862 -2.069 1.00 96.75 81 ILE A C 1
ATOM 635 O O . ILE A 1 81 ? 13.277 -1.327 -3.146 1.00 96.75 81 ILE A O 1
ATOM 639 N N . VAL A 1 82 ? 12.672 -3.135 -1.979 1.00 96.50 82 VAL A N 1
ATOM 640 C CA . VAL A 1 82 ? 12.560 -4.031 -3.143 1.00 96.50 82 VAL A CA 1
ATOM 641 C C . VAL A 1 82 ? 11.536 -3.491 -4.144 1.00 96.50 82 VAL A C 1
ATOM 643 O O . VAL A 1 82 ? 11.773 -3.456 -5.346 1.00 96.50 82 VAL A O 1
ATOM 646 N N . PHE A 1 83 ? 10.397 -3.004 -3.647 1.00 97.19 83 PHE A N 1
ATOM 647 C CA . PHE A 1 83 ? 9.363 -2.420 -4.502 1.00 97.19 83 PHE A CA 1
ATOM 648 C C . PHE A 1 83 ? 9.734 -1.012 -4.981 1.00 97.19 83 PHE A C 1
ATOM 650 O O . PHE A 1 83 ? 9.307 -0.597 -6.056 1.00 97.19 83 PHE A O 1
ATOM 657 N N . TYR A 1 84 ? 10.509 -0.271 -4.186 1.00 97.31 84 TYR A N 1
ATOM 658 C CA . TYR A 1 84 ? 11.038 1.035 -4.571 1.00 97.31 84 TYR A CA 1
ATOM 659 C C . TYR A 1 84 ? 12.027 0.909 -5.735 1.00 97.31 84 TYR A C 1
ATOM 661 O O . TYR A 1 84 ? 11.895 1.636 -6.720 1.00 97.31 84 TYR A O 1
ATOM 669 N N . ASP A 1 85 ? 12.961 -0.036 -5.641 1.00 96.25 85 ASP A N 1
ATOM 670 C CA . ASP A 1 85 ? 13.967 -0.312 -6.665 1.00 96.25 85 ASP A CA 1
ATOM 671 C C . ASP A 1 85 ? 13.299 -0.792 -7.958 1.00 96.25 85 ASP A C 1
ATOM 673 O O . ASP A 1 85 ? 13.590 -0.263 -9.031 1.00 96.25 85 ASP A O 1
ATOM 677 N N . ALA A 1 86 ? 12.291 -1.666 -7.854 1.00 95.75 86 ALA A N 1
ATOM 678 C CA . ALA A 1 86 ? 11.495 -2.095 -9.003 1.00 95.75 86 ALA A CA 1
ATOM 679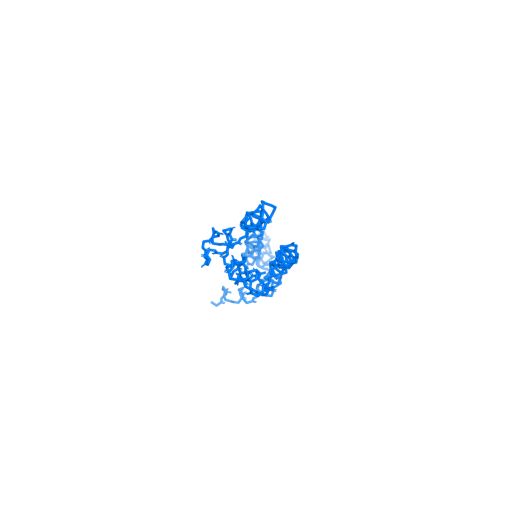 C C . ALA A 1 86 ? 10.790 -0.924 -9.725 1.00 95.75 86 ALA A C 1
ATOM 681 O O . ALA A 1 86 ? 10.650 -0.953 -10.945 1.00 95.75 86 ALA A O 1
ATOM 682 N N . LEU A 1 87 ? 10.355 0.117 -8.999 1.00 96.50 87 LEU A N 1
ATOM 683 C CA . LEU A 1 87 ? 9.682 1.298 -9.565 1.00 96.50 87 LEU A CA 1
ATOM 684 C C . LEU A 1 87 ? 10.640 2.402 -10.040 1.00 96.50 87 LEU A C 1
ATOM 686 O O . LEU A 1 87 ? 10.191 3.313 -10.741 1.00 96.50 87 LEU A O 1
ATOM 690 N N . GLN A 1 88 ? 11.931 2.359 -9.689 1.00 95.12 88 GLN A N 1
ATOM 691 C CA . GLN A 1 88 ? 12.901 3.399 -10.066 1.00 95.12 88 GLN A CA 1
ATOM 692 C C . GLN A 1 88 ? 12.925 3.732 -11.568 1.00 95.12 88 GLN A C 1
ATOM 694 O O . GLN A 1 88 ? 12.937 4.927 -11.884 1.00 95.12 88 GLN A O 1
ATOM 699 N N . PRO A 1 89 ? 12.870 2.754 -12.498 1.00 92.25 89 PRO A N 1
ATOM 700 C CA . PRO A 1 89 ? 12.886 3.040 -13.934 1.00 92.25 89 PRO A CA 1
ATOM 701 C C . PRO A 1 89 ? 11.719 3.920 -14.400 1.00 92.25 89 PRO A C 1
ATOM 703 O O . PRO A 1 89 ? 11.855 4.676 -15.358 1.00 92.25 89 PRO A O 1
ATOM 706 N N . MET A 1 90 ? 10.583 3.885 -13.694 1.00 92.88 90 MET A N 1
ATOM 707 C CA . MET A 1 90 ? 9.405 4.695 -14.021 1.00 92.88 90 MET A CA 1
ATOM 708 C C . MET A 1 90 ? 9.553 6.170 -13.609 1.00 92.88 90 MET A C 1
ATOM 710 O O . MET A 1 90 ? 8.733 7.013 -13.988 1.00 92.88 90 MET A O 1
ATOM 714 N N . GLY A 1 91 ? 10.588 6.495 -12.830 1.00 93.25 91 GLY A N 1
ATOM 715 C CA . GLY A 1 91 ? 10.923 7.843 -12.392 1.00 93.25 91 GLY A CA 1
ATOM 716 C C . GLY A 1 91 ? 10.373 8.232 -11.017 1.00 93.25 91 GLY A C 1
ATOM 717 O O . GLY A 1 91 ? 9.604 7.518 -10.370 1.00 93.25 91 GLY A O 1
ATOM 718 N N . LEU A 1 92 ? 10.774 9.429 -10.573 1.00 95.38 92 LEU A N 1
ATOM 719 C CA . LEU A 1 92 ? 10.558 9.921 -9.204 1.00 95.38 92 LEU A CA 1
ATOM 720 C C . LEU A 1 92 ? 9.086 10.007 -8.788 1.00 95.38 92 LEU A C 1
ATOM 722 O O . LEU A 1 92 ? 8.768 9.833 -7.619 1.00 95.38 92 LEU A O 1
ATOM 726 N N . MET A 1 93 ? 8.176 10.265 -9.728 1.00 96.38 93 MET A N 1
ATOM 727 C CA . MET A 1 93 ? 6.750 10.386 -9.419 1.00 96.38 93 MET A CA 1
ATOM 728 C C . MET A 1 93 ? 6.194 9.100 -8.789 1.00 96.38 93 MET A C 1
ATOM 730 O O . MET A 1 93 ? 5.513 9.159 -7.766 1.00 96.38 93 MET A O 1
ATOM 734 N N . TYR A 1 94 ? 6.513 7.937 -9.365 1.00 96.50 94 TYR A N 1
ATOM 735 C CA . TYR A 1 94 ? 6.001 6.648 -8.894 1.00 96.50 94 TYR A CA 1
ATOM 736 C C . TYR A 1 94 ? 6.695 6.186 -7.615 1.00 96.50 94 TYR A C 1
ATOM 738 O O . TYR A 1 94 ? 6.039 5.667 -6.713 1.00 96.50 94 TYR A O 1
ATOM 746 N N . THR A 1 95 ? 7.997 6.437 -7.483 1.00 97.12 95 THR A N 1
ATOM 747 C CA . THR A 1 95 ? 8.714 6.115 -6.247 1.00 97.12 95 THR A CA 1
ATOM 748 C C . THR A 1 95 ? 8.252 6.997 -5.083 1.00 97.12 95 THR A C 1
ATOM 750 O O . THR A 1 95 ? 7.986 6.483 -3.998 1.00 97.12 95 THR A O 1
ATOM 753 N N . CYS A 1 96 ? 8.030 8.300 -5.299 1.00 97.88 96 CYS A N 1
ATOM 754 C CA . CYS A 1 96 ? 7.416 9.180 -4.300 1.00 97.88 96 CYS A CA 1
ATOM 755 C C . CYS A 1 96 ? 5.989 8.746 -3.943 1.00 97.88 96 CYS A C 1
ATOM 757 O O . CYS A 1 96 ? 5.624 8.781 -2.768 1.00 97.88 96 CYS A O 1
ATOM 759 N N . LEU A 1 97 ? 5.194 8.305 -4.925 1.00 97.94 97 LEU A N 1
ATOM 760 C CA . LEU A 1 97 ? 3.847 7.788 -4.684 1.00 97.94 97 LEU A CA 1
ATOM 761 C C . LEU A 1 97 ? 3.866 6.529 -3.802 1.00 97.94 97 LEU A C 1
ATOM 763 O O . LEU A 1 97 ? 3.023 6.408 -2.914 1.00 97.94 97 LEU A O 1
ATOM 767 N N . LEU A 1 98 ? 4.832 5.622 -3.996 1.00 97.75 98 LEU A N 1
ATOM 768 C CA . LEU A 1 98 ? 5.002 4.435 -3.149 1.00 97.75 98 LEU A CA 1
ATOM 769 C C . LEU A 1 98 ? 5.329 4.830 -1.703 1.00 97.75 98 LEU A C 1
ATOM 771 O O . LEU A 1 98 ? 4.694 4.338 -0.772 1.00 97.75 98 LEU A O 1
ATOM 775 N N . ILE A 1 99 ? 6.284 5.743 -1.508 1.00 97.69 99 ILE A N 1
ATOM 776 C CA . ILE A 1 99 ? 6.651 6.226 -0.169 1.00 97.69 99 ILE A CA 1
ATOM 777 C C . ILE A 1 99 ? 5.465 6.919 0.504 1.00 97.69 99 ILE A C 1
ATOM 779 O O . ILE A 1 99 ? 5.190 6.664 1.677 1.00 97.69 99 ILE A O 1
ATOM 783 N N . PHE A 1 100 ? 4.723 7.745 -0.239 1.00 97.56 100 PHE A N 1
ATOM 784 C CA . PHE A 1 100 ? 3.496 8.361 0.253 1.00 97.56 100 PHE A CA 1
ATOM 785 C C . PHE A 1 100 ? 2.471 7.306 0.674 1.00 97.56 100 PHE A C 1
ATOM 787 O O . PHE A 1 100 ? 1.932 7.403 1.773 1.00 97.56 100 PHE A O 1
ATOM 794 N N . PHE A 1 101 ? 2.235 6.279 -0.149 1.00 97.25 101 PHE A N 1
ATOM 795 C CA . PHE A 1 101 ? 1.332 5.180 0.186 1.00 97.25 101 PHE A CA 1
ATOM 796 C C . PHE A 1 101 ? 1.746 4.474 1.483 1.00 97.25 101 PHE A C 1
ATOM 798 O O . PHE A 1 101 ? 0.897 4.255 2.347 1.00 97.25 101 PHE A O 1
ATOM 805 N N . ILE A 1 102 ? 3.032 4.147 1.649 1.00 96.50 102 ILE A N 1
ATOM 806 C CA . ILE A 1 102 ? 3.543 3.467 2.849 1.00 96.50 102 ILE A CA 1
ATOM 807 C C . ILE A 1 102 ? 3.354 4.356 4.081 1.00 96.50 102 ILE A C 1
ATOM 809 O O . ILE A 1 102 ? 2.779 3.913 5.076 1.00 96.50 102 ILE A O 1
ATOM 813 N N . ALA A 1 103 ? 3.781 5.620 4.005 1.00 96.44 103 ALA A N 1
ATOM 814 C CA . ALA A 1 103 ? 3.668 6.570 5.107 1.00 96.44 103 ALA A CA 1
ATOM 815 C C . ALA A 1 103 ? 2.202 6.820 5.488 1.00 96.44 103 ALA A C 1
ATOM 817 O O . ALA A 1 103 ? 1.841 6.727 6.658 1.00 96.44 103 ALA A O 1
ATOM 818 N N . PHE A 1 104 ? 1.337 7.071 4.504 1.00 94.88 104 PHE A N 1
ATOM 819 C CA . PHE A 1 104 ? -0.099 7.235 4.713 1.00 94.88 104 PHE A CA 1
ATOM 820 C C . PHE A 1 104 ? -0.724 5.981 5.334 1.00 94.88 104 PHE A C 1
ATOM 822 O O . PHE A 1 104 ? -1.513 6.081 6.274 1.00 94.88 104 PHE A O 1
ATOM 829 N N . SER A 1 105 ? -0.343 4.795 4.862 1.00 94.38 105 SER A N 1
ATOM 830 C CA . SER A 1 105 ? -0.907 3.548 5.368 1.00 94.38 105 SER A CA 1
ATOM 831 C C . SER A 1 105 ? -0.505 3.277 6.816 1.00 94.38 105 SER A C 1
ATOM 833 O O . SER A 1 105 ? -1.360 2.957 7.641 1.00 94.38 105 SER A O 1
ATOM 835 N N . GLN A 1 106 ? 0.768 3.472 7.158 1.00 93.19 106 GLN A N 1
ATOM 836 C CA . GLN A 1 106 ? 1.262 3.227 8.513 1.00 93.19 106 GLN A CA 1
ATOM 837 C C . GLN A 1 106 ? 0.851 4.319 9.510 1.00 93.19 106 GLN A C 1
ATOM 839 O O . GLN A 1 106 ? 0.485 4.004 10.639 1.00 93.19 106 GLN A O 1
ATOM 844 N N . ILE A 1 107 ? 0.869 5.593 9.107 1.00 94.06 107 ILE A N 1
ATOM 845 C CA . ILE A 1 107 ? 0.591 6.722 10.008 1.00 94.06 107 ILE A CA 1
ATOM 846 C C . ILE A 1 107 ? -0.911 6.993 10.129 1.00 94.06 107 ILE A C 1
ATOM 848 O O . ILE A 1 107 ? -1.377 7.340 11.213 1.00 94.06 107 ILE A O 1
ATOM 852 N N . ALA A 1 108 ? -1.681 6.855 9.048 1.00 92.31 108 ALA A N 1
ATOM 853 C CA . ALA A 1 108 ? -3.104 7.183 9.051 1.00 92.31 108 ALA A CA 1
ATOM 854 C C . ALA A 1 108 ? -3.982 5.930 9.057 1.00 92.31 108 ALA A C 1
ATOM 856 O O . ALA A 1 108 ? -4.733 5.730 10.008 1.00 92.31 108 ALA A O 1
ATOM 857 N N . LEU A 1 109 ? -3.896 5.068 8.038 1.00 89.69 109 LEU A N 1
ATOM 858 C CA . LEU A 1 109 ? -4.863 3.971 7.872 1.00 89.69 109 LEU A CA 1
ATOM 859 C C . LEU A 1 109 ? -4.846 2.972 9.027 1.00 89.69 109 LEU A C 1
ATOM 861 O O . LEU A 1 109 ? -5.889 2.714 9.628 1.00 89.69 109 LEU A O 1
ATOM 865 N N . LEU A 1 110 ? -3.676 2.424 9.358 1.00 89.88 110 LEU A N 1
ATOM 866 C CA . LEU A 1 110 ? -3.554 1.439 10.433 1.00 89.88 110 LEU A CA 1
ATOM 867 C C . LEU A 1 110 ? -3.912 2.041 11.798 1.00 89.88 110 LEU A C 1
ATOM 869 O O . LEU A 1 110 ? -4.538 1.373 12.622 1.00 89.88 110 LEU A O 1
ATOM 873 N N . ASN A 1 111 ? -3.601 3.320 12.013 1.00 90.44 111 ASN A N 1
ATOM 874 C CA . ASN A 1 111 ? -3.957 4.029 13.240 1.00 90.44 111 ASN A CA 1
ATOM 875 C C . ASN A 1 111 ? -5.464 4.305 13.340 1.00 90.44 111 ASN A C 1
ATOM 877 O O . ASN A 1 111 ? -6.038 4.107 14.409 1.00 90.44 111 ASN A O 1
ATOM 881 N N . ILE A 1 112 ? -6.132 4.676 12.242 1.00 89.12 112 ILE A N 1
ATOM 882 C CA . ILE A 1 112 ? -7.596 4.823 12.193 1.00 89.12 112 ILE A CA 1
ATOM 883 C C . ILE A 1 112 ? -8.271 3.480 12.484 1.00 89.12 112 ILE A C 1
ATOM 885 O O . ILE A 1 112 ? -9.189 3.416 13.302 1.00 89.12 112 ILE A O 1
ATOM 889 N N . LEU A 1 113 ? -7.796 2.394 11.868 1.00 86.44 113 LEU A N 1
ATOM 890 C CA . LEU A 1 113 ? -8.314 1.052 12.132 1.00 86.44 113 LEU A CA 1
ATOM 891 C C . LEU A 1 113 ? -8.149 0.671 13.604 1.00 86.44 113 LEU A C 1
ATOM 893 O O . LEU A 1 113 ? -9.119 0.268 14.245 1.00 86.44 113 LEU A O 1
ATOM 897 N N . THR A 1 114 ? -6.953 0.864 14.157 1.00 89.19 114 THR A N 1
ATOM 898 C CA . THR A 1 114 ? -6.662 0.596 15.571 1.00 89.19 114 THR A CA 1
ATOM 899 C C . THR A 1 114 ? -7.566 1.417 16.490 1.00 89.19 114 THR A C 1
ATOM 901 O O . THR A 1 114 ? -8.153 0.866 17.419 1.00 89.19 114 THR A O 1
ATOM 904 N N . ALA A 1 115 ? -7.763 2.706 16.204 1.00 89.56 115 ALA A N 1
ATOM 905 C CA . ALA A 1 115 ? -8.648 3.572 16.978 1.00 89.56 115 ALA A CA 1
ATOM 906 C C . ALA A 1 115 ? -10.100 3.066 16.977 1.00 89.56 115 ALA A C 1
ATOM 908 O O . ALA A 1 115 ? -10.735 3.034 18.030 1.00 89.56 115 ALA A O 1
ATOM 909 N N . ILE A 1 116 ? -10.614 2.605 15.832 1.00 84.31 116 ILE A N 1
ATOM 910 C CA . ILE A 1 116 ? -11.957 2.011 15.735 1.00 84.31 116 ILE A CA 1
ATOM 911 C C . ILE A 1 116 ? -12.057 0.739 16.590 1.00 84.31 116 ILE A C 1
ATOM 913 O O . ILE A 1 116 ? -13.063 0.544 17.277 1.00 84.31 116 ILE A O 1
ATOM 917 N N . PHE A 1 117 ? -11.027 -0.116 16.590 1.00 80.56 117 PHE A N 1
ATOM 918 C CA . PHE A 1 117 ? -10.995 -1.306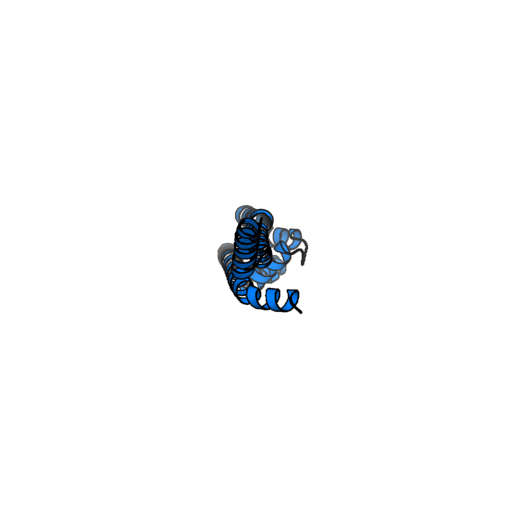 17.449 1.00 80.56 117 PHE A CA 1
ATOM 919 C C . PHE A 1 117 ? -11.019 -0.953 18.928 1.00 80.56 117 PHE A C 1
ATOM 921 O O . PHE A 1 117 ? -11.825 -1.511 19.672 1.00 80.56 117 PHE A O 1
ATOM 928 N N . VAL A 1 118 ? -10.185 -0.000 19.340 1.00 85.12 118 VAL A N 1
ATOM 929 C CA . VAL A 1 118 ? -10.116 0.460 20.729 1.00 85.12 118 VAL A CA 1
ATOM 930 C C . VAL A 1 118 ? -11.457 1.051 21.168 1.00 85.12 118 VAL A C 1
ATOM 932 O O . VAL A 1 118 ? -11.965 0.674 22.219 1.00 85.12 118 VAL A O 1
ATOM 935 N N . GLN A 1 119 ? -12.091 1.893 20.345 1.00 83.50 119 GLN A N 1
ATOM 936 C CA . GLN A 1 119 ? -13.407 2.465 20.654 1.00 83.50 119 GLN A CA 1
ATOM 937 C C . GLN A 1 119 ? -14.483 1.390 20.841 1.00 83.50 119 GLN A C 1
ATOM 939 O O . GLN A 1 119 ? -15.292 1.474 21.764 1.00 83.50 119 GLN A O 1
ATOM 944 N N . ARG A 1 120 ? -14.491 0.351 19.995 1.00 78.62 120 ARG A N 1
ATOM 945 C CA . ARG A 1 120 ? -15.439 -0.764 20.145 1.00 78.62 120 ARG A CA 1
ATOM 946 C C . ARG A 1 120 ? -15.156 -1.601 21.385 1.00 78.62 120 ARG A C 1
ATOM 948 O O . ARG A 1 120 ? -16.103 -1.995 22.056 1.00 78.62 120 ARG A O 1
ATOM 955 N N . ALA A 1 121 ? -13.886 -1.842 21.703 1.00 78.94 121 ALA A N 1
ATOM 956 C CA . ALA A 1 121 ? -13.495 -2.563 22.909 1.00 78.94 121 ALA A CA 1
ATOM 957 C C . ALA A 1 121 ? -13.909 -1.810 24.183 1.00 78.94 121 ALA A C 1
ATOM 959 O O . ALA A 1 121 ? -14.476 -2.426 25.078 1.00 78.94 121 ALA A O 1
ATOM 960 N N . ILE A 1 122 ? -13.703 -0.487 24.232 1.00 81.94 122 ILE A N 1
ATOM 961 C CA . ILE A 1 122 ? -14.146 0.365 25.348 1.00 81.94 122 ILE A CA 1
ATOM 962 C C . ILE A 1 122 ? -15.667 0.295 25.494 1.00 81.94 122 ILE A C 1
ATOM 964 O O . ILE A 1 122 ? -16.160 0.007 26.577 1.00 81.94 122 ILE A O 1
ATOM 968 N N . LYS A 1 123 ? -16.412 0.451 24.394 1.00 77.56 123 LYS A N 1
ATOM 969 C CA . LYS A 1 123 ? -17.881 0.387 24.409 1.00 77.56 123 LYS A CA 1
ATOM 970 C C . LYS A 1 123 ? -18.432 -0.971 24.865 1.00 77.56 123 LYS A C 1
ATOM 972 O O . LYS A 1 123 ? -19.512 -1.033 25.432 1.00 77.56 123 LYS A O 1
ATOM 977 N N . LEU A 1 124 ? -17.715 -2.063 24.600 1.00 72.88 124 LEU A N 1
ATOM 978 C CA . LEU A 1 124 ? -18.075 -3.408 25.070 1.00 72.88 124 LEU A CA 1
ATOM 979 C C . LEU A 1 124 ? -17.710 -3.653 26.542 1.00 72.88 124 LEU A C 1
ATOM 981 O O . LEU A 1 124 ? -18.209 -4.611 27.127 1.00 72.88 124 LEU A O 1
ATOM 985 N N . ALA A 1 125 ? -16.808 -2.847 27.104 1.00 73.44 125 ALA A N 1
ATOM 986 C CA . ALA A 1 125 ? -16.391 -2.914 28.499 1.00 73.44 125 ALA A CA 1
ATOM 987 C C . ALA A 1 125 ? -17.180 -1.954 29.406 1.00 73.44 125 ALA A C 1
ATOM 989 O O . ALA A 1 125 ? -17.090 -2.082 30.626 1.00 73.44 125 ALA A O 1
ATOM 990 N N . GLU A 1 126 ? -17.939 -1.007 28.837 1.00 76.44 126 GLU A N 1
ATOM 991 C CA . GLU A 1 126 ? -18.888 -0.193 29.599 1.00 76.44 126 GLU A CA 1
ATOM 992 C C . GLU A 1 126 ? -19.936 -1.107 30.265 1.00 76.44 126 GLU A C 1
ATOM 994 O O . GLU A 1 126 ? -20.440 -2.025 29.609 1.00 76.44 126 GLU A O 1
ATOM 999 N N . PRO A 1 127 ? -20.255 -0.899 31.560 1.00 68.31 127 PRO A N 1
ATOM 1000 C CA . PRO A 1 127 ? -21.289 -1.669 32.237 1.00 68.31 127 PRO A CA 1
ATOM 1001 C C . PRO A 1 127 ? -22.604 -1.529 31.474 1.00 68.31 127 PRO A C 1
ATOM 1003 O O . PRO A 1 127 ? -22.955 -0.427 31.045 1.00 68.31 127 PRO A O 1
ATOM 1006 N N . ASP A 1 128 ? -23.315 -2.643 31.300 1.00 72.88 128 ASP A N 1
ATOM 1007 C CA . ASP A 1 128 ? -24.581 -2.640 30.575 1.00 72.88 128 ASP A CA 1
ATOM 1008 C C . ASP A 1 128 ? -25.524 -1.597 31.192 1.00 72.88 128 ASP A C 1
ATOM 1010 O O . ASP A 1 128 ? -25.551 -1.420 32.413 1.00 72.88 128 ASP A O 1
ATOM 1014 N N . ARG A 1 129 ? -26.290 -0.881 30.363 1.00 66.06 129 ARG A N 1
ATOM 1015 C CA . ARG A 1 129 ? -27.184 0.189 30.850 1.00 66.06 129 ARG A CA 1
ATOM 1016 C C . ARG A 1 129 ? -28.174 -0.317 31.898 1.00 66.06 129 ARG A C 1
ATOM 1018 O O . ARG A 1 129 ? -28.567 0.443 32.774 1.00 66.06 129 ARG A O 1
ATOM 1025 N N . GLU A 1 130 ? -28.553 -1.590 31.811 1.00 64.00 130 GLU A N 1
ATOM 1026 C CA . GLU A 1 130 ? -29.369 -2.258 32.824 1.00 64.00 130 GLU A CA 1
ATOM 1027 C C . GLU A 1 130 ? -28.630 -2.386 34.158 1.00 64.00 130 GLU A C 1
ATOM 1029 O O . GLU A 1 130 ? -29.211 -2.084 35.192 1.00 64.00 130 GLU A O 1
ATOM 1034 N N . THR A 1 131 ? -27.341 -2.732 34.154 1.00 69.69 131 THR A N 1
ATOM 1035 C CA . THR A 1 131 ? -26.518 -2.790 35.370 1.00 69.69 131 THR A CA 1
ATOM 1036 C C . THR A 1 131 ? -26.375 -1.412 36.016 1.00 69.69 131 THR A C 1
ATOM 1038 O O . THR A 1 131 ? -26.510 -1.302 37.229 1.00 69.69 131 THR A O 1
ATOM 1041 N N . GLN A 1 132 ? -26.174 -0.356 35.217 1.00 75.12 132 GLN A N 1
ATOM 1042 C CA . GLN A 1 132 ? -26.114 1.022 35.729 1.00 75.12 132 GLN A CA 1
ATOM 1043 C C . GLN A 1 132 ? -27.460 1.479 36.308 1.00 75.12 132 GLN A C 1
ATOM 1045 O O . GLN A 1 132 ? -27.498 2.041 37.397 1.00 75.12 132 GLN A O 1
ATOM 1050 N N . ALA A 1 133 ? -28.572 1.189 35.624 1.00 74.38 133 ALA A N 1
ATOM 1051 C CA . ALA A 1 133 ? -29.908 1.520 36.116 1.00 74.38 133 ALA A CA 1
ATOM 1052 C C . ALA A 1 133 ? -30.276 0.731 37.386 1.00 74.38 133 ALA A C 1
ATOM 1054 O O . ALA A 1 133 ? -30.936 1.265 38.273 1.00 74.38 133 ALA A O 1
ATOM 1055 N N . MET A 1 134 ? -29.838 -0.527 37.496 1.00 75.69 134 MET A N 1
ATOM 1056 C CA . MET A 1 134 ? -30.019 -1.334 38.705 1.00 75.69 134 MET A CA 1
ATOM 1057 C C . MET A 1 134 ? -29.176 -0.814 39.876 1.00 75.69 134 MET A C 1
ATOM 1059 O O . MET A 1 134 ? -29.666 -0.812 41.002 1.00 75.69 134 MET A O 1
ATOM 1063 N N . GLU A 1 135 ? -27.943 -0.355 39.634 1.00 80.88 135 GLU A N 1
ATOM 1064 C CA . GLU A 1 135 ? -27.117 0.293 40.664 1.00 80.88 135 GLU A CA 1
ATOM 1065 C C . GLU A 1 135 ? -27.727 1.620 41.138 1.00 80.88 135 GLU A C 1
ATOM 1067 O O . GLU A 1 135 ? -27.811 1.839 42.345 1.00 80.88 135 GLU A O 1
ATOM 1072 N N . GLU A 1 136 ? -28.216 2.472 40.228 1.00 83.31 136 GLU A N 1
ATOM 1073 C CA . GLU A 1 136 ? -28.916 3.715 40.593 1.00 83.31 136 GLU A CA 1
ATOM 1074 C C . GLU A 1 136 ? -30.183 3.436 41.415 1.00 83.31 136 GLU A C 1
ATOM 1076 O O . GLU A 1 136 ? -30.369 4.033 42.473 1.00 83.31 136 GLU A O 1
ATOM 1081 N N . GLN A 1 137 ? -31.016 2.478 40.995 1.00 82.69 137 GLN A N 1
ATOM 1082 C CA . GLN A 1 137 ? -32.220 2.098 41.745 1.00 82.69 137 GLN A CA 1
ATOM 1083 C C . GLN A 1 137 ? -31.896 1.516 43.127 1.00 82.69 137 GLN A C 1
ATOM 1085 O O . GLN A 1 137 ? -32.599 1.801 44.096 1.00 82.69 137 GLN A O 1
ATOM 1090 N N . ALA A 1 138 ? -30.839 0.707 43.242 1.00 84.75 138 ALA A N 1
ATOM 1091 C CA . ALA A 1 138 ? -30.406 0.160 44.526 1.00 84.75 138 ALA A CA 1
ATOM 1092 C C . ALA A 1 138 ? -29.906 1.258 45.481 1.00 84.75 138 ALA A C 1
ATOM 1094 O O . ALA A 1 138 ? -30.176 1.192 46.681 1.00 84.75 138 ALA A O 1
ATOM 1095 N N . LEU A 1 139 ? -29.219 2.278 44.954 1.00 87.56 139 LEU A N 1
ATOM 1096 C CA . LEU A 1 139 ? -28.787 3.448 45.722 1.00 87.56 139 LEU A CA 1
ATOM 1097 C C . LEU A 1 139 ? -29.973 4.309 46.177 1.00 87.56 139 LEU A C 1
ATOM 1099 O O . LEU A 1 139 ? -30.001 4.715 47.337 1.00 87.56 139 LEU A O 1
ATOM 1103 N N . GLU A 1 140 ? -30.963 4.553 45.311 1.00 87.44 140 GLU A N 1
ATOM 1104 C CA . GLU A 1 140 ? -32.179 5.289 45.684 1.00 87.44 140 GLU A CA 1
ATOM 1105 C C . GLU A 1 140 ? -32.940 4.582 46.813 1.00 87.44 140 GLU A C 1
ATOM 1107 O O . GLU A 1 140 ? -33.303 5.222 47.796 1.00 87.44 140 GLU A O 1
ATOM 1112 N N . ILE A 1 141 ? -33.135 3.260 46.723 1.00 86.75 141 ILE A N 1
ATOM 1113 C CA . ILE A 1 141 ? -33.807 2.481 47.778 1.00 86.75 141 ILE A CA 1
ATOM 1114 C C . ILE A 1 141 ? -33.048 2.584 49.107 1.00 86.75 141 ILE A C 1
ATOM 1116 O O . ILE A 1 141 ? -33.673 2.817 50.139 1.00 86.75 141 ILE A O 1
ATOM 1120 N N . ALA A 1 142 ? -31.714 2.484 49.089 1.00 86.81 142 ALA A N 1
ATOM 1121 C CA . ALA A 1 142 ? -30.900 2.604 50.298 1.00 86.81 142 ALA A CA 1
ATOM 1122 C C . ALA A 1 142 ? -31.016 3.989 50.966 1.00 86.81 142 ALA A C 1
ATOM 1124 O O . ALA A 1 142 ? -30.989 4.070 52.189 1.00 86.81 142 ALA A O 1
ATOM 1125 N N . GLN A 1 143 ? -31.203 5.069 50.194 1.00 85.00 143 GLN A N 1
ATOM 1126 C CA . GLN A 1 143 ? -31.445 6.409 50.751 1.00 85.00 143 GLN A CA 1
ATOM 1127 C C . GLN A 1 143 ? -32.818 6.569 51.414 1.00 85.00 143 GLN A C 1
ATOM 1129 O O . GLN A 1 143 ? -32.980 7.463 52.238 1.00 85.00 143 GLN A O 1
ATOM 1134 N N . TYR A 1 144 ? -33.811 5.759 51.041 1.00 82.75 144 TYR A N 1
ATOM 1135 C CA . TYR A 1 144 ? -35.134 5.784 51.673 1.00 82.75 144 TYR A CA 1
ATOM 1136 C C . TYR A 1 144 ? -35.216 4.914 52.936 1.00 82.75 144 TYR A C 1
ATOM 1138 O O . TYR A 1 144 ? -36.172 5.056 53.699 1.00 82.75 144 TYR A O 1
ATOM 1146 N N . GLU A 1 145 ? -34.264 3.999 53.133 1.00 77.19 145 GLU A N 1
ATOM 1147 C CA . GLU A 1 145 ? -34.199 3.115 54.305 1.00 77.19 145 GLU A CA 1
ATOM 1148 C C . GLU A 1 145 ? -33.396 3.707 55.486 1.00 77.19 145 GLU A C 1
ATOM 1150 O O . GLU A 1 145 ? -33.500 3.178 56.596 1.00 77.19 145 GLU A O 1
ATOM 1155 N N . GLU A 1 146 ? -32.654 4.806 55.278 1.00 58.88 146 GLU A N 1
ATOM 1156 C CA . GLU A 1 146 ? -32.054 5.658 56.332 1.00 58.88 146 GLU A CA 1
ATOM 1157 C C . GLU A 1 146 ? -33.006 6.765 56.820 1.00 58.88 146 GLU A C 1
ATOM 1159 O O . GLU A 1 146 ? -33.013 7.022 58.050 1.00 58.88 146 GLU A O 1
#

Sequence (146 aa):
RIMLNSLLGSISSLFWSIIMLALIFYIFGLVFVQGVANFLIKEGATHETVGEYDELLAHFGQVERAVFSLYMACTGGNNWIVFYDALQPMGLMYTCLLIFFIAFSQIALLNILTAIFVQRAIKLAEPDRETQAMEEQALEIAQYEE

Organism: NCBI:txid141414

Secondary structure (DSSP, 8-state):
-HHHHHHHHHHHHHHHHHHHHHHHHHHHHHHHHHHHHHHHHHTT--TTTGGGGHHHHHHHSSHHHHHHHHHHHHHTSS-HHHHHHHHGGG-HHHHHHHHHHHHHIIIIIHHHHHHHHHHHHHHHHSPPHHHHHHHHHHHHHHHHH-

Foldseek 3Di:
DLVVVLVVVCVVVVVVLVVVVLVVLLVLLVVLLVLVVVLCVVVVDDPVCVVVLVLLCCQRPDSVSVSVLLVCCQVVVDPLVSVLVSCPVSHDVSSVSSVVSNCCCNVPSVVVSVVVVVVSVVVSVPPDVVVVVVVVVVVVVVVVVD